Protein AF-A0A9Q0UR66-F1 (afdb_monomer_lite)

InterPro domains:
  IPR004140 Exocyst complex component Exo70 [PTHR12542] (48-142)
  IPR016159 Cullin repeat-like-containing domain superfamily [SSF74788] (77-142)

pLDDT: mean 87.22, std 8.22, range [51.34, 97.5]

Organism: Salix purpurea (NCBI:txid77065)

Structure (mmCIF, N/CA/C/O backbone):
data_AF-A0A9Q0UR66-F1
#
_entry.id   AF-A0A9Q0UR66-F1
#
loop_
_atom_site.group_PDB
_atom_site.id
_atom_site.type_symbol
_atom_site.label_atom_id
_atom_site.label_alt_id
_atom_site.label_comp_id
_atom_site.label_asym_id
_atom_site.label_entity_id
_atom_site.label_seq_id
_atom_site.pdbx_PDB_ins_code
_atom_site.Cartn_x
_atom_site.Cartn_y
_atom_site.Cartn_z
_atom_site.occupancy
_atom_site.B_iso_or_equiv
_atom_site.auth_seq_id
_atom_site.auth_comp_id
_atom_site.auth_asym_id
_atom_site.auth_atom_id
_atom_site.pdbx_PDB_model_num
ATOM 1 N N . MET A 1 1 ? -1.219 3.689 30.902 1.00 56.41 1 MET A N 1
ATOM 2 C CA . MET A 1 1 ? -1.402 3.438 32.351 1.00 56.41 1 MET A CA 1
ATOM 3 C C . MET A 1 1 ? -2.799 3.836 32.836 1.00 56.41 1 MET A C 1
ATOM 5 O O . MET A 1 1 ? -3.467 2.995 33.414 1.00 56.41 1 MET A O 1
ATOM 9 N N . VAL A 1 2 ? -3.307 5.023 32.477 1.00 70.00 2 VAL A N 1
ATOM 10 C CA . VAL A 1 2 ? -4.603 5.576 32.942 1.00 70.00 2 VAL A CA 1
ATOM 11 C C . VAL A 1 2 ? -5.824 4.644 32.798 1.00 70.00 2 VAL A C 1
ATOM 13 O O . VAL A 1 2 ? -6.610 4.539 33.731 1.00 70.00 2 VAL A O 1
ATOM 16 N N . ILE A 1 3 ? -5.985 3.929 31.677 1.00 73.56 3 ILE A N 1
ATOM 17 C CA . ILE A 1 3 ? -7.165 3.064 31.445 1.00 73.56 3 ILE A CA 1
ATOM 18 C C . ILE A 1 3 ? -7.149 1.816 32.339 1.00 73.56 3 ILE A C 1
ATOM 20 O O . ILE A 1 3 ? -8.175 1.433 32.893 1.00 73.56 3 ILE A O 1
ATOM 24 N N . ILE A 1 4 ? -5.976 1.200 32.519 1.00 74.56 4 ILE A N 1
ATOM 25 C CA . ILE A 1 4 ? -5.811 0.032 33.397 1.00 74.56 4 ILE A CA 1
ATOM 26 C C . ILE A 1 4 ? -6.068 0.437 34.851 1.00 74.56 4 ILE A C 1
ATOM 28 O O . ILE A 1 4 ? -6.697 -0.309 35.598 1.00 74.56 4 ILE A O 1
ATOM 32 N N . ASP A 1 5 ? -5.619 1.627 35.246 1.00 78.06 5 ASP A N 1
ATOM 33 C CA . ASP A 1 5 ? -5.845 2.145 36.593 1.00 78.06 5 ASP A CA 1
ATOM 34 C C . ASP A 1 5 ? -7.320 2.506 36.821 1.00 78.06 5 ASP A C 1
ATOM 36 O O . ASP A 1 5 ? -7.875 2.140 37.854 1.00 78.06 5 ASP A O 1
ATOM 40 N N . ALA A 1 6 ? -8.001 3.103 35.838 1.00 78.25 6 ALA A N 1
ATOM 41 C CA . ALA A 1 6 ? -9.445 3.338 35.891 1.00 78.25 6 ALA A CA 1
ATOM 42 C C . ALA A 1 6 ? -10.243 2.024 35.986 1.00 78.25 6 ALA A C 1
ATOM 44 O O . ALA A 1 6 ? -11.123 1.895 36.836 1.00 78.25 6 ALA A O 1
ATOM 45 N N . ALA A 1 7 ? -9.888 1.013 35.186 1.00 80.88 7 ALA A N 1
ATOM 46 C CA . ALA A 1 7 ? -10.509 -0.308 35.245 1.00 80.88 7 ALA A CA 1
ATOM 47 C C . ALA A 1 7 ? -10.303 -0.976 36.615 1.00 80.88 7 ALA A C 1
ATOM 49 O O . ALA A 1 7 ? -11.244 -1.532 37.178 1.00 80.88 7 ALA A O 1
ATOM 50 N N . LYS A 1 8 ? -9.100 -0.873 37.198 1.00 78.06 8 LYS A N 1
ATOM 51 C CA . LYS A 1 8 ? -8.817 -1.352 38.562 1.00 78.06 8 LYS A CA 1
ATOM 52 C C . LYS A 1 8 ? -9.662 -0.636 39.613 1.00 78.06 8 LYS A C 1
ATOM 54 O O . LYS A 1 8 ? -10.175 -1.303 40.507 1.00 78.06 8 LYS A O 1
ATOM 59 N N . GLN A 1 9 ? -9.823 0.684 39.507 1.00 82.25 9 GLN A N 1
ATOM 60 C CA . GLN A 1 9 ? -10.647 1.464 40.435 1.00 82.25 9 GLN A CA 1
ATOM 61 C C . GLN A 1 9 ? -12.120 1.050 40.365 1.00 82.25 9 GLN A C 1
ATOM 63 O O . GLN A 1 9 ? -12.727 0.783 41.401 1.00 82.25 9 GLN A O 1
ATOM 68 N N . ILE A 1 10 ? -12.670 0.885 39.157 1.00 82.31 10 ILE A N 1
ATOM 69 C CA . ILE A 1 10 ? -14.028 0.356 38.959 1.00 82.31 10 ILE A CA 1
ATOM 70 C C . ILE A 1 10 ? -14.151 -1.028 39.606 1.00 82.31 10 ILE A C 1
ATOM 72 O O . ILE A 1 10 ? -15.067 -1.271 40.386 1.00 82.31 10 ILE A O 1
ATOM 76 N N . MET A 1 11 ? -13.184 -1.916 39.365 1.00 81.38 11 MET A N 1
ATOM 77 C CA . MET A 1 11 ? -13.178 -3.265 39.934 1.00 81.38 11 MET A CA 1
ATOM 78 C C . MET A 1 11 ? -13.132 -3.261 41.470 1.00 81.38 11 MET A C 1
ATOM 80 O O . MET A 1 11 ? -13.812 -4.066 42.102 1.00 81.38 11 MET A O 1
ATOM 84 N N . MET A 1 12 ? -12.360 -2.357 42.087 1.00 82.31 12 MET A N 1
ATOM 85 C CA . MET A 1 12 ? -12.305 -2.206 43.547 1.00 82.31 12 MET A CA 1
ATOM 86 C C . MET A 1 12 ? -13.635 -1.714 44.121 1.00 82.31 12 MET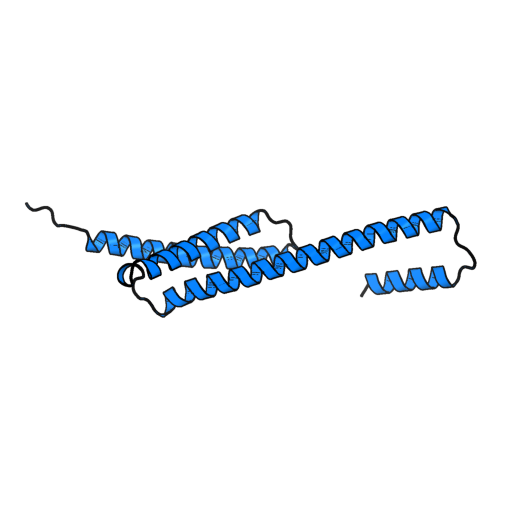 A C 1
ATOM 88 O O . MET A 1 12 ? -14.116 -2.276 45.107 1.00 82.31 12 MET A O 1
ATOM 92 N N . VAL A 1 13 ? -14.251 -0.710 43.489 1.00 82.44 13 VAL A N 1
ATOM 93 C CA . VAL A 1 13 ? -15.564 -0.188 43.896 1.00 82.44 13 VAL A CA 1
ATOM 94 C C . VAL A 1 13 ? -16.627 -1.281 43.790 1.00 82.44 13 VAL A C 1
ATOM 96 O O . VAL A 1 13 ? -17.335 -1.529 44.767 1.00 82.44 13 VAL A O 1
ATOM 99 N N . LEU A 1 14 ? -16.681 -2.001 42.666 1.00 80.12 14 LEU A N 1
ATOM 100 C CA . LEU A 1 14 ? -17.609 -3.117 42.464 1.00 80.12 14 LEU A CA 1
ATOM 101 C C . LEU A 1 14 ? -17.390 -4.235 43.495 1.00 80.12 14 LEU A C 1
ATOM 103 O O . LEU A 1 14 ? -18.352 -4.736 44.069 1.00 80.12 14 LEU A O 1
ATOM 107 N N . ARG A 1 15 ? -16.132 -4.578 43.801 1.00 77.75 15 ARG A N 1
ATOM 108 C CA . ARG A 1 15 ? -15.779 -5.612 44.790 1.00 77.75 15 ARG A CA 1
ATOM 109 C C . ARG A 1 15 ? -16.210 -5.261 46.217 1.00 77.75 15 ARG A C 1
ATOM 111 O O . ARG A 1 15 ? -16.440 -6.162 47.019 1.00 77.75 15 ARG A O 1
ATOM 118 N N . SER A 1 16 ? -16.295 -3.975 46.551 1.00 78.81 16 SER A N 1
ATOM 119 C CA . SER A 1 16 ? -16.705 -3.509 47.883 1.00 78.81 16 SER A CA 1
ATOM 120 C C . SER A 1 16 ? -18.225 -3.471 48.100 1.00 78.81 16 SER A C 1
ATOM 122 O O . SER A 1 16 ? -18.675 -3.269 49.229 1.00 78.81 16 SER A O 1
ATOM 124 N N . ARG A 1 17 ? -19.031 -3.689 47.050 1.00 81.12 17 ARG A N 1
ATOM 125 C CA . ARG A 1 17 ? -20.497 -3.641 47.117 1.00 81.12 17 ARG A CA 1
ATOM 126 C C . ARG A 1 17 ? -21.108 -5.040 47.187 1.00 81.12 17 ARG A C 1
ATOM 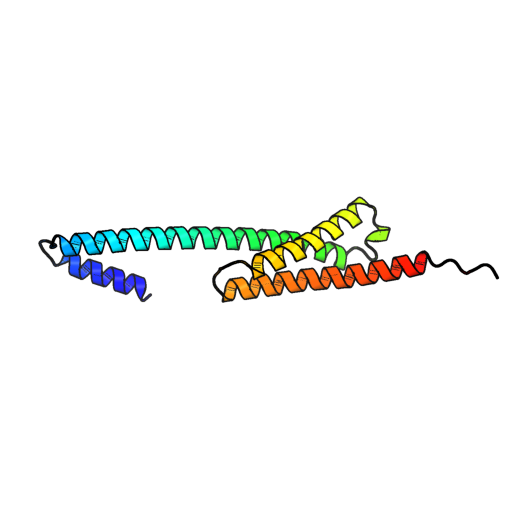128 O O . ARG A 1 17 ? -20.698 -5.947 46.475 1.00 81.12 17 ARG A O 1
ATOM 135 N N . LYS A 1 18 ? -22.120 -5.207 48.051 1.00 74.81 18 LYS A N 1
ATOM 136 C CA . LYS A 1 18 ? -22.818 -6.492 48.252 1.00 74.81 18 LYS A CA 1
ATOM 137 C C . LYS A 1 18 ? -23.738 -6.873 47.090 1.00 74.81 18 LYS A C 1
ATOM 139 O O . LYS A 1 18 ? -23.831 -8.055 46.805 1.00 74.81 18 LYS A O 1
ATOM 144 N N . ASN A 1 19 ? -24.404 -5.899 46.463 1.00 80.50 19 ASN A N 1
ATOM 145 C CA . ASN A 1 19 ? -25.313 -6.074 45.325 1.00 80.50 19 ASN A CA 1
ATOM 146 C C . ASN A 1 19 ? -25.251 -4.828 44.426 1.00 80.50 19 ASN A C 1
ATOM 148 O O . ASN A 1 19 ? -25.064 -3.723 44.939 1.00 80.50 19 ASN A O 1
ATOM 152 N N . LEU A 1 20 ? -25.433 -5.016 43.119 1.00 83.56 20 LEU A N 1
ATOM 153 C CA . LEU A 1 20 ? -25.612 -3.941 42.135 1.00 83.56 20 LEU A CA 1
ATOM 154 C C . LEU A 1 20 ? -27.100 -3.753 41.841 1.00 83.56 20 LEU A C 1
ATOM 156 O O . LEU A 1 20 ? -27.845 -4.742 41.823 1.00 83.56 20 LEU A O 1
ATOM 160 N N . THR A 1 21 ? -27.518 -2.514 41.592 1.00 88.00 21 THR A N 1
ATOM 161 C CA . THR A 1 21 ? -28.864 -2.234 41.072 1.00 88.00 21 THR A CA 1
ATOM 162 C C . THR A 1 21 ? -28.993 -2.748 39.636 1.00 88.00 21 THR A C 1
ATOM 164 O O . THR A 1 21 ? -27.995 -3.031 38.973 1.00 88.00 21 THR A O 1
ATOM 167 N N . ASP A 1 22 ? -30.219 -2.908 39.140 1.00 87.50 22 ASP A N 1
ATOM 168 C CA . ASP A 1 22 ? -30.422 -3.382 37.766 1.00 87.50 22 ASP A CA 1
ATOM 169 C C . ASP A 1 22 ? -29.937 -2.360 36.724 1.00 87.50 22 ASP A C 1
ATOM 171 O O . ASP A 1 22 ? -29.315 -2.756 35.744 1.00 87.50 22 ASP A O 1
ATOM 175 N N . GLU A 1 23 ? -30.077 -1.061 37.002 1.00 88.94 23 GLU A N 1
ATOM 176 C CA . GLU A 1 23 ? -29.499 0.029 36.197 1.00 88.94 23 GLU A CA 1
ATOM 177 C C . GLU A 1 23 ? -27.960 -0.040 36.154 1.00 88.94 23 GLU A C 1
ATOM 179 O O . GLU A 1 23 ? -27.346 0.088 35.099 1.00 88.94 23 GLU A O 1
ATOM 184 N N . GLU A 1 24 ? -27.301 -0.320 37.284 1.00 85.62 24 GLU A N 1
ATOM 185 C CA . GLU A 1 24 ? -25.840 -0.478 37.327 1.00 85.62 24 GLU A CA 1
ATOM 186 C C . GLU A 1 24 ? -25.365 -1.698 36.523 1.00 85.62 24 GLU A C 1
ATOM 188 O O . GLU A 1 24 ? -24.300 -1.658 35.901 1.00 85.62 24 GLU A O 1
ATOM 193 N N . LYS A 1 25 ? -26.146 -2.787 36.520 1.00 85.06 25 LYS A N 1
ATOM 194 C CA . LYS A 1 25 ? -25.862 -3.971 35.693 1.00 85.06 25 LYS A CA 1
ATOM 195 C C . LYS A 1 25 ? -26.047 -3.674 34.208 1.00 85.06 25 LYS A C 1
ATOM 197 O O . LYS A 1 25 ? -25.238 -4.145 33.414 1.00 85.06 25 LYS A O 1
ATOM 202 N N . GLU A 1 26 ? -27.074 -2.909 33.849 1.00 89.75 26 GLU A N 1
ATOM 203 C CA . GLU A 1 26 ? -27.330 -2.463 32.477 1.00 89.75 26 GLU A CA 1
ATOM 204 C C . GLU A 1 26 ? -26.163 -1.613 31.959 1.00 89.75 26 GLU A C 1
ATOM 206 O O . GLU A 1 26 ? -25.545 -1.970 30.958 1.00 89.75 26 GLU A O 1
ATOM 211 N N . ILE A 1 27 ? -25.751 -0.591 32.717 1.00 89.06 27 ILE A N 1
ATOM 212 C CA . ILE A 1 27 ? -24.596 0.259 32.381 1.00 89.06 27 ILE A CA 1
ATOM 213 C C . ILE A 1 27 ? -23.315 -0.575 32.218 1.00 89.06 27 ILE A C 1
ATOM 215 O O . ILE A 1 27 ? -22.517 -0.330 31.310 1.00 89.06 27 ILE A O 1
ATOM 219 N N . LEU A 1 28 ? -23.092 -1.569 33.085 1.00 86.44 28 LEU A N 1
ATOM 220 C CA . LEU A 1 28 ? -21.923 -2.445 32.988 1.00 86.44 28 LEU A CA 1
ATOM 221 C C . LEU A 1 28 ? -21.981 -3.351 31.748 1.00 86.44 28 LEU A C 1
ATOM 223 O O . LEU A 1 28 ? -20.948 -3.584 31.116 1.00 86.44 28 LEU A O 1
ATOM 227 N N . GLY A 1 29 ? -23.171 -3.845 31.397 1.00 87.06 29 GLY A N 1
ATOM 228 C CA . GLY A 1 29 ? -23.416 -4.613 30.178 1.00 87.06 29 GLY A CA 1
ATOM 229 C C . GLY A 1 29 ? -23.125 -3.796 28.919 1.00 87.06 29 GLY A C 1
ATOM 230 O O . GLY A 1 29 ? -22.375 -4.252 28.053 1.00 87.06 29 GLY A O 1
ATOM 231 N N . ASP A 1 30 ? -23.619 -2.561 28.865 1.00 90.44 30 ASP A N 1
ATOM 232 C CA . ASP A 1 30 ? -23.373 -1.634 27.759 1.00 90.44 30 ASP A CA 1
ATOM 233 C C . ASP A 1 30 ? -21.892 -1.276 27.633 1.00 90.44 30 ASP A C 1
ATOM 235 O O . ASP A 1 30 ? -21.326 -1.325 26.538 1.00 90.44 30 ASP A O 1
ATOM 239 N N . LEU A 1 31 ? -21.225 -0.979 28.753 1.00 88.12 31 LEU A N 1
ATOM 240 C CA . LEU A 1 31 ? -19.787 -0.718 28.768 1.00 88.12 31 LEU A CA 1
ATOM 241 C C . LEU A 1 31 ? -18.999 -1.932 28.261 1.00 88.12 31 LEU A C 1
ATOM 243 O O . LEU A 1 31 ? -18.063 -1.779 27.476 1.00 88.12 31 LEU A O 1
ATOM 247 N N . HIS A 1 32 ? -19.377 -3.142 28.677 1.00 86.44 32 HIS A N 1
ATOM 248 C CA . HIS A 1 32 ? -18.751 -4.370 28.200 1.00 86.44 32 HIS A CA 1
ATOM 249 C C . HIS A 1 32 ? -18.935 -4.554 26.686 1.00 86.44 32 HIS A C 1
ATOM 251 O O . HIS A 1 32 ? -17.961 -4.855 25.990 1.00 86.44 32 HIS A O 1
ATOM 257 N N . ALA A 1 33 ? -20.140 -4.319 26.160 1.00 90.25 33 ALA A N 1
ATOM 258 C CA . ALA A 1 33 ? -20.429 -4.408 24.729 1.00 90.25 33 ALA A CA 1
ATOM 259 C C . ALA A 1 33 ? -19.630 -3.375 23.914 1.00 90.25 33 ALA A C 1
ATOM 261 O O . ALA A 1 33 ? -19.029 -3.713 22.886 1.00 90.25 33 ALA A O 1
ATOM 262 N N . GLN A 1 34 ? -19.556 -2.132 24.398 1.00 90.19 34 GLN A N 1
ATOM 263 C CA . GLN A 1 34 ? -18.779 -1.061 23.770 1.00 90.19 34 GLN A CA 1
ATOM 264 C C . GLN A 1 34 ? -17.278 -1.366 23.776 1.00 90.19 34 GLN A C 1
ATOM 266 O O . GLN A 1 34 ? -16.630 -1.251 22.736 1.00 90.19 34 GLN A O 1
ATOM 271 N N . LEU A 1 35 ? -16.724 -1.812 24.909 1.00 87.81 35 LEU A N 1
ATOM 272 C CA . LEU A 1 35 ? -15.310 -2.186 25.013 1.00 87.81 35 LEU A CA 1
ATOM 273 C C . LEU A 1 35 ? -14.973 -3.377 24.117 1.00 87.81 35 LEU A C 1
ATOM 275 O O . LEU A 1 35 ? -13.961 -3.348 23.423 1.00 87.81 35 LEU A O 1
ATOM 279 N N . THR A 1 36 ? -15.833 -4.395 24.083 1.00 89.75 36 THR A N 1
ATOM 280 C CA . THR A 1 36 ? -15.656 -5.567 23.212 1.00 89.75 36 THR A CA 1
ATOM 281 C C . THR A 1 36 ? -15.621 -5.157 21.742 1.00 89.75 36 THR A C 1
ATOM 283 O O . THR A 1 36 ? -14.742 -5.579 20.992 1.00 89.75 36 THR A O 1
ATOM 286 N N . THR A 1 37 ? -16.531 -4.270 21.339 1.00 91.75 37 THR A N 1
ATOM 287 C CA . THR A 1 37 ? -16.567 -3.731 19.976 1.00 91.75 37 THR A CA 1
ATOM 288 C C . THR A 1 37 ? -15.315 -2.911 19.665 1.00 91.75 37 THR A C 1
ATOM 290 O O . THR A 1 37 ? -14.706 -3.097 18.613 1.00 91.75 37 THR A O 1
ATOM 293 N N . ALA A 1 38 ? -14.888 -2.041 20.584 1.00 86.38 38 ALA A N 1
ATOM 294 C CA . ALA A 1 38 ? -13.695 -1.214 20.415 1.00 86.38 38 ALA A CA 1
ATOM 295 C C . ALA A 1 38 ? -12.411 -2.054 20.291 1.00 86.38 38 ALA A C 1
ATOM 297 O O . ALA A 1 38 ? -11.569 -1.760 19.442 1.00 86.38 38 ALA A O 1
ATOM 298 N N . ILE A 1 39 ? -12.280 -3.123 21.085 1.00 86.06 39 ILE A N 1
ATOM 299 C CA . ILE A 1 39 ? -11.161 -4.072 20.990 1.00 86.06 39 ILE A CA 1
ATOM 300 C C . ILE A 1 39 ? -11.153 -4.740 19.611 1.00 86.06 39 ILE A C 1
ATOM 302 O O . ILE A 1 39 ? -10.129 -4.708 18.934 1.00 86.06 39 ILE A O 1
ATOM 306 N N . ALA A 1 40 ? -12.296 -5.256 19.149 1.00 87.69 40 ALA A N 1
ATOM 307 C CA . ALA A 1 40 ? -12.388 -5.917 17.848 1.00 87.69 40 ALA A CA 1
ATOM 308 C C . ALA A 1 40 ? -12.073 -4.977 16.667 1.00 87.69 40 ALA A C 1
ATOM 310 O O . ALA A 1 40 ? -11.494 -5.404 15.668 1.00 87.69 40 ALA A O 1
ATOM 311 N N . VAL A 1 41 ? -12.451 -3.696 16.754 1.00 86.38 41 VAL A N 1
ATOM 312 C CA . VAL A 1 41 ? -12.090 -2.682 15.746 1.00 86.38 41 VAL A CA 1
ATOM 313 C C . VAL A 1 41 ? -10.582 -2.420 15.756 1.00 86.38 41 VAL A C 1
ATOM 315 O O . VAL A 1 41 ? -9.964 -2.432 14.696 1.00 86.38 41 VAL A O 1
ATOM 318 N N . SER A 1 42 ? -9.988 -2.257 16.940 1.00 85.81 42 SER A N 1
ATOM 319 C CA . SER A 1 42 ? -8.544 -2.055 17.109 1.00 85.81 42 SER A CA 1
ATOM 320 C C . SER A 1 42 ? -7.725 -3.225 16.549 1.00 85.81 42 SER A C 1
ATOM 322 O O . SER A 1 42 ? -6.760 -3.019 15.820 1.00 85.81 42 SER A O 1
ATOM 324 N N . GLU A 1 43 ? -8.130 -4.469 16.817 1.00 88.06 43 GLU A N 1
ATOM 325 C CA . GLU A 1 43 ? -7.452 -5.662 16.288 1.00 88.06 43 GLU A CA 1
ATOM 326 C C . GLU A 1 43 ? -7.478 -5.717 14.755 1.00 88.06 43 GLU A C 1
ATOM 328 O O . GLU A 1 43 ? -6.455 -5.998 14.128 1.00 88.06 43 GLU A O 1
ATOM 333 N N . LYS A 1 44 ? -8.625 -5.397 14.142 1.00 88.12 44 LYS A N 1
ATOM 334 C CA . LYS A 1 44 ? -8.747 -5.307 12.678 1.00 88.12 44 LYS A CA 1
ATOM 335 C C . LYS A 1 44 ? -7.858 -4.215 12.097 1.00 88.12 44 LYS A C 1
ATOM 337 O O . LYS A 1 44 ? -7.255 -4.419 11.048 1.00 88.12 44 LYS A O 1
ATOM 342 N N . GLU A 1 45 ? -7.773 -3.074 12.772 1.00 88.81 45 GLU A N 1
ATOM 343 C CA . GLU A 1 45 ? -6.908 -1.974 12.355 1.00 88.81 45 GLU A CA 1
ATOM 344 C C . GLU A 1 45 ? -5.429 -2.385 12.376 1.00 88.81 45 GLU A C 1
ATOM 346 O O . GLU A 1 45 ? -4.702 -2.143 11.413 1.00 88.81 45 GLU A O 1
ATOM 351 N N . VAL A 1 46 ? -4.990 -3.060 13.443 1.00 88.50 46 VAL A N 1
ATOM 352 C CA . VAL A 1 46 ? -3.616 -3.568 13.580 1.00 88.50 46 VAL A CA 1
ATOM 353 C C . VAL A 1 46 ? -3.283 -4.583 12.484 1.00 88.50 46 VAL A C 1
ATOM 355 O O . VAL A 1 46 ? -2.215 -4.493 11.876 1.00 88.50 46 VAL A O 1
ATOM 358 N N . ASP A 1 47 ? -4.191 -5.515 12.196 1.00 90.50 47 ASP A N 1
ATOM 359 C CA . ASP A 1 47 ? -4.034 -6.488 11.107 1.00 90.50 47 ASP A CA 1
ATOM 360 C C . ASP A 1 47 ? -3.945 -5.801 9.732 1.00 90.50 47 ASP A C 1
ATOM 362 O O . ASP A 1 47 ? -3.091 -6.140 8.908 1.00 90.50 47 ASP A O 1
ATOM 366 N N . GLU A 1 48 ? -4.771 -4.782 9.481 1.00 90.50 48 GLU A N 1
ATOM 367 C CA . GLU A 1 48 ? -4.710 -4.025 8.230 1.00 90.50 48 GLU A CA 1
ATOM 368 C C . GLU A 1 48 ? -3.404 -3.228 8.087 1.00 90.50 48 GLU A C 1
ATOM 370 O O . GLU A 1 48 ? -2.808 -3.225 7.004 1.00 90.50 48 GLU A O 1
ATOM 375 N N . ILE A 1 49 ? -2.917 -2.607 9.167 1.00 91.19 49 ILE A N 1
ATOM 376 C CA . ILE A 1 49 ? -1.611 -1.933 9.191 1.00 91.19 49 ILE A CA 1
ATOM 377 C C . ILE A 1 49 ? -0.501 -2.924 8.838 1.00 91.19 49 ILE A C 1
ATOM 379 O O . ILE A 1 49 ? 0.317 -2.637 7.963 1.00 91.19 49 ILE A O 1
ATOM 383 N N . HIS A 1 50 ? -0.499 -4.103 9.460 1.00 92.56 50 HIS A N 1
ATOM 384 C CA . HIS A 1 50 ? 0.522 -5.117 9.217 1.00 92.56 50 HIS A CA 1
ATOM 385 C C . HIS A 1 50 ? 0.557 -5.558 7.746 1.00 92.56 50 HIS A C 1
ATOM 387 O O . HIS A 1 50 ? 1.613 -5.537 7.113 1.00 92.56 50 HIS A O 1
ATOM 393 N N . LYS A 1 51 ? -0.611 -5.844 7.158 1.00 94.00 51 LYS A N 1
ATOM 394 C CA . LYS A 1 51 ? -0.737 -6.209 5.735 1.00 94.00 51 LYS A CA 1
ATOM 395 C C . LYS A 1 51 ? -0.207 -5.125 4.799 1.00 94.00 51 LYS A C 1
ATOM 397 O O . LYS A 1 51 ? 0.413 -5.419 3.776 1.00 94.00 51 LYS A O 1
ATOM 402 N N . ILE A 1 52 ? -0.464 -3.859 5.125 1.00 93.62 52 ILE A N 1
ATOM 403 C CA . ILE A 1 52 ? 0.029 -2.725 4.338 1.00 93.62 52 ILE A CA 1
ATOM 404 C C . ILE A 1 52 ? 1.551 -2.618 4.438 1.00 93.62 52 ILE A C 1
ATOM 406 O O . ILE A 1 52 ? 2.210 -2.435 3.413 1.00 93.62 52 ILE A O 1
ATOM 410 N N . GLU A 1 53 ? 2.114 -2.746 5.639 1.00 94.12 53 GLU A N 1
ATOM 411 C CA . GLU A 1 53 ? 3.562 -2.698 5.852 1.00 94.12 53 GLU A CA 1
ATOM 412 C C . GLU A 1 53 ? 4.288 -3.817 5.102 1.00 94.12 53 GLU A C 1
ATOM 414 O O . GLU A 1 53 ? 5.268 -3.546 4.402 1.00 94.12 53 GLU A O 1
ATOM 419 N N . GLU A 1 54 ? 3.787 -5.052 5.179 1.00 96.19 54 GLU A N 1
ATOM 420 C CA . GLU A 1 54 ? 4.322 -6.181 4.416 1.00 96.19 54 GLU A CA 1
ATOM 421 C C . GLU A 1 54 ? 4.302 -5.895 2.915 1.00 96.19 54 GLU A C 1
ATOM 423 O O . GLU A 1 54 ? 5.308 -6.086 2.224 1.00 96.19 54 GLU A O 1
ATOM 428 N N . ARG A 1 55 ? 3.188 -5.362 2.401 1.00 96.06 55 ARG A N 1
ATOM 429 C CA . ARG A 1 55 ? 3.083 -5.051 0.976 1.00 96.06 55 ARG A CA 1
ATOM 430 C C . ARG A 1 55 ? 4.044 -3.941 0.552 1.00 96.06 55 ARG A C 1
ATOM 432 O O . ARG A 1 55 ? 4.688 -4.069 -0.487 1.00 96.06 55 ARG A O 1
ATOM 439 N N . LEU A 1 56 ? 4.203 -2.895 1.364 1.00 96.62 56 LEU A N 1
ATOM 440 C CA . LEU A 1 56 ? 5.191 -1.839 1.121 1.00 96.62 56 LEU A CA 1
ATOM 441 C C . LEU A 1 56 ? 6.628 -2.377 1.145 1.00 96.62 56 LEU A C 1
ATOM 443 O O . LEU A 1 56 ? 7.449 -1.928 0.346 1.00 96.62 56 LEU A O 1
ATOM 447 N N . ASN A 1 57 ? 6.937 -3.349 2.010 1.00 96.75 57 ASN A N 1
ATOM 448 C CA . ASN A 1 57 ? 8.248 -4.004 2.033 1.00 96.75 57 ASN A CA 1
ATOM 449 C C . ASN A 1 57 ? 8.527 -4.755 0.725 1.00 96.75 57 ASN A C 1
ATOM 451 O O . ASN A 1 57 ? 9.619 -4.624 0.173 1.00 96.75 57 ASN A O 1
ATOM 455 N N . VAL A 1 58 ? 7.539 -5.491 0.203 1.00 96.25 58 VAL A N 1
ATOM 456 C CA . VAL A 1 58 ? 7.662 -6.205 -1.079 1.00 96.25 58 VAL A CA 1
ATOM 457 C C . VAL A 1 58 ? 7.889 -5.227 -2.232 1.00 96.25 58 VAL A C 1
ATOM 459 O O . VAL A 1 58 ? 8.835 -5.401 -2.999 1.00 96.25 58 VAL A O 1
ATOM 462 N N . ILE A 1 59 ? 7.070 -4.175 -2.331 1.00 95.94 59 ILE A N 1
ATOM 463 C CA . ILE A 1 59 ? 7.197 -3.151 -3.381 1.00 95.94 59 ILE A CA 1
ATOM 464 C C . ILE A 1 59 ? 8.576 -2.491 -3.315 1.00 95.94 59 ILE A C 1
ATOM 466 O O . ILE A 1 59 ? 9.265 -2.391 -4.328 1.00 95.94 59 ILE A O 1
ATOM 470 N N . GLN A 1 60 ? 9.010 -2.085 -2.119 1.00 95.38 60 GLN A N 1
ATOM 471 C CA . GLN A 1 60 ? 10.324 -1.478 -1.931 1.00 95.38 60 GLN A CA 1
ATOM 472 C C . GLN A 1 60 ? 11.454 -2.419 -2.340 1.00 95.38 60 GLN A C 1
ATOM 474 O O . GLN A 1 60 ? 12.389 -1.976 -3.001 1.00 95.38 60 GLN A O 1
ATOM 479 N N . GLY A 1 61 ? 11.382 -3.695 -1.955 1.00 93.25 61 GLY A N 1
ATOM 480 C CA . GLY A 1 61 ? 12.383 -4.692 -2.325 1.00 93.25 61 GLY A CA 1
ATOM 481 C C . GLY A 1 61 ? 12.536 -4.806 -3.838 1.00 93.25 61 GLY A C 1
ATOM 482 O O . GLY A 1 61 ? 13.661 -4.793 -4.333 1.00 93.25 61 GLY A O 1
ATOM 483 N N . LYS A 1 62 ? 11.414 -4.822 -4.568 1.00 91.50 62 LYS A N 1
ATOM 484 C CA . LYS A 1 62 ? 11.419 -4.812 -6.033 1.00 91.50 62 LYS A CA 1
ATOM 485 C C . LYS A 1 62 ? 12.054 -3.534 -6.559 1.00 91.50 62 LYS A C 1
ATOM 487 O O . LYS A 1 62 ? 13.122 -3.613 -7.150 1.00 91.50 62 LYS A O 1
ATOM 492 N N . VAL A 1 63 ? 11.472 -2.367 -6.277 1.00 91.38 63 VAL A N 1
ATOM 493 C CA . VAL A 1 63 ? 11.942 -1.066 -6.798 1.00 91.38 63 VAL A CA 1
ATOM 494 C C . VAL A 1 63 ? 13.437 -0.854 -6.535 1.00 91.38 63 VAL A C 1
ATOM 496 O O . VAL A 1 63 ? 14.185 -0.524 -7.450 1.00 91.38 63 VAL A O 1
ATOM 499 N N . MET A 1 64 ? 13.903 -1.121 -5.313 1.00 89.62 64 MET A N 1
ATOM 500 C CA . MET A 1 64 ? 15.305 -0.913 -4.932 1.00 89.62 64 MET A CA 1
ATOM 501 C C . MET A 1 64 ? 16.272 -1.917 -5.569 1.00 89.62 64 MET A C 1
ATOM 503 O O . MET A 1 64 ? 17.450 -1.601 -5.737 1.00 89.62 64 MET A O 1
ATOM 507 N N . CYS A 1 65 ? 15.808 -3.120 -5.921 1.00 85.81 65 CYS A N 1
ATOM 508 C CA . CYS A 1 65 ? 16.611 -4.071 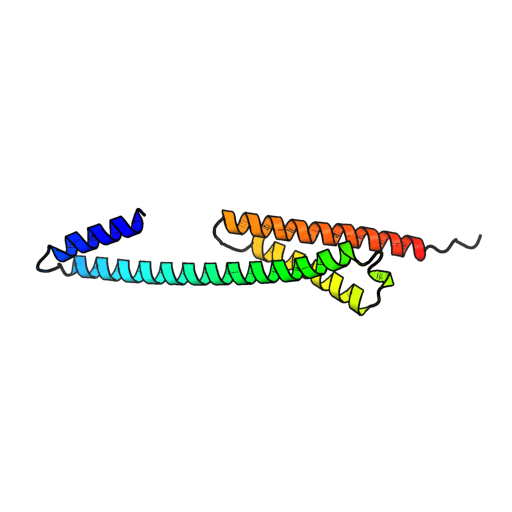-6.686 1.00 85.81 65 CYS A CA 1
ATOM 509 C C . CYS A 1 65 ? 16.958 -3.482 -8.063 1.00 85.81 65 CYS A C 1
ATOM 511 O O . CYS A 1 65 ? 18.119 -3.482 -8.473 1.00 85.81 65 CYS A O 1
ATOM 513 N N . TRP A 1 66 ? 15.971 -2.886 -8.730 1.00 81.25 66 TRP A N 1
ATOM 514 C CA . TRP A 1 66 ? 16.145 -2.264 -10.042 1.00 81.25 66 TRP A CA 1
ATOM 515 C C . TRP A 1 66 ? 17.019 -1.013 -9.993 1.00 81.25 66 TRP A C 1
ATOM 517 O O . TRP A 1 66 ? 17.919 -0.884 -10.817 1.00 81.25 66 TRP A O 1
ATOM 527 N N . GLU A 1 67 ? 16.850 -0.165 -8.975 1.00 79.62 67 GLU A N 1
ATOM 528 C CA . GLU A 1 67 ? 17.711 1.012 -8.780 1.00 79.62 67 GLU A CA 1
ATOM 529 C C . GLU A 1 67 ? 19.190 0.651 -8.590 1.00 79.62 67 GLU A C 1
ATOM 531 O O . GLU A 1 67 ? 20.079 1.390 -9.011 1.00 79.62 67 GLU A O 1
ATOM 536 N N . ARG A 1 68 ? 19.479 -0.486 -7.946 1.00 79.69 68 ARG A N 1
ATOM 537 C CA . ARG A 1 68 ? 20.852 -0.868 -7.602 1.00 79.69 68 ARG A CA 1
ATOM 538 C C . ARG A 1 68 ? 21.554 -1.672 -8.693 1.00 79.69 68 ARG A C 1
ATOM 540 O O . ARG A 1 68 ? 22.760 -1.506 -8.866 1.00 79.69 68 ARG A O 1
ATOM 547 N N . TYR A 1 69 ? 20.850 -2.592 -9.347 1.00 72.75 69 TYR A N 1
ATOM 548 C CA . TYR A 1 69 ? 21.496 -3.644 -10.138 1.00 72.75 69 TYR A CA 1
ATOM 549 C C . TYR A 1 69 ? 21.321 -3.495 -11.648 1.00 72.75 69 TYR A C 1
ATOM 551 O O . TYR A 1 69 ? 22.118 -4.069 -12.388 1.00 72.75 69 TYR A O 1
ATOM 559 N N . TRP A 1 70 ? 20.344 -2.713 -12.116 1.00 69.38 70 TRP A N 1
ATOM 560 C CA . TRP A 1 70 ? 20.002 -2.667 -13.536 1.00 69.38 70 TRP A CA 1
ATOM 561 C C . TRP A 1 70 ? 20.148 -1.254 -14.106 1.00 69.38 70 TRP A C 1
ATOM 563 O O . TRP A 1 70 ? 19.452 -0.341 -13.670 1.00 69.38 70 TRP A O 1
ATOM 573 N N . PRO A 1 71 ? 21.048 -1.030 -15.082 1.00 69.44 71 PRO A N 1
ATOM 574 C CA . PRO A 1 71 ? 21.262 0.297 -15.651 1.00 69.44 71 PRO A CA 1
ATOM 575 C C . PRO A 1 71 ? 20.125 0.748 -16.575 1.00 69.44 71 PRO A C 1
ATOM 577 O O . PRO A 1 71 ? 19.879 1.944 -16.639 1.00 69.44 71 PRO A O 1
ATOM 580 N N . MET A 1 72 ? 19.421 -0.176 -17.244 1.00 75.56 72 MET A N 1
ATOM 581 C CA . MET A 1 72 ? 18.214 0.108 -18.034 1.00 75.56 72 MET A CA 1
ATOM 582 C C . MET A 1 72 ? 17.251 -1.083 -17.970 1.00 75.56 72 MET A C 1
ATOM 584 O O . MET A 1 72 ? 17.572 -2.178 -18.440 1.00 75.56 72 MET A O 1
ATOM 588 N N . ILE A 1 73 ? 16.068 -0.878 -17.393 1.00 77.25 73 ILE A N 1
ATOM 589 C CA . ILE A 1 73 ? 15.038 -1.917 -17.229 1.00 77.25 73 ILE A CA 1
ATOM 590 C C . ILE A 1 73 ? 14.594 -2.445 -18.604 1.00 77.25 73 ILE A C 1
ATOM 592 O O . ILE A 1 73 ? 14.427 -3.647 -18.789 1.00 77.25 73 ILE A O 1
ATOM 596 N N . TRP A 1 74 ? 14.498 -1.566 -19.605 1.00 80.88 74 TRP A N 1
ATOM 597 C CA . TRP A 1 74 ? 14.044 -1.925 -20.954 1.00 80.88 74 TRP A CA 1
ATOM 598 C C . TRP A 1 74 ? 15.079 -2.716 -21.760 1.00 80.88 74 TRP A C 1
ATOM 600 O O . TRP A 1 74 ? 14.721 -3.370 -22.738 1.00 80.88 74 TRP A O 1
ATOM 610 N N . ASP A 1 75 ? 16.342 -2.704 -21.333 1.00 78.62 75 ASP A N 1
ATOM 611 C CA . ASP A 1 75 ? 17.404 -3.516 -21.927 1.00 78.62 75 ASP A CA 1
ATOM 612 C C . ASP A 1 75 ? 17.522 -4.899 -21.233 1.00 78.62 75 ASP A C 1
ATOM 614 O O . ASP A 1 75 ? 18.308 -5.736 -21.672 1.00 78.62 75 ASP A O 1
ATOM 618 N N . SER A 1 76 ? 16.743 -5.154 -20.166 1.00 76.81 76 SER A N 1
ATOM 619 C CA . SER A 1 76 ? 16.850 -6.356 -19.315 1.00 76.81 76 SER A CA 1
ATOM 620 C C . SER A 1 76 ? 15.918 -7.508 -19.717 1.00 76.81 76 SER A C 1
ATOM 622 O O . SER A 1 76 ? 16.130 -8.625 -19.263 1.00 76.81 76 SER A O 1
ATOM 624 N N . GLY A 1 77 ? 14.934 -7.256 -20.588 1.00 81.62 77 GLY A N 1
ATOM 625 C CA . GLY A 1 77 ? 13.930 -8.239 -21.011 1.00 81.62 77 GLY A CA 1
ATOM 626 C C . GLY A 1 77 ? 12.494 -7.792 -20.716 1.00 81.62 77 GLY A C 1
ATOM 627 O O . GLY A 1 77 ? 12.250 -6.816 -20.004 1.00 81.62 77 GLY A O 1
ATOM 628 N N . LEU A 1 78 ? 11.517 -8.465 -21.336 1.00 84.69 78 LEU A N 1
ATOM 629 C CA . LEU A 1 78 ? 10.098 -8.104 -21.204 1.00 84.69 78 LEU A CA 1
ATOM 630 C C . LEU A 1 78 ? 9.548 -8.437 -19.811 1.00 84.69 78 LEU A C 1
ATOM 632 O O . LEU A 1 78 ? 8.723 -7.685 -19.289 1.00 84.69 78 LEU A O 1
ATOM 636 N N . ASP A 1 79 ? 9.994 -9.544 -19.221 1.00 87.75 79 ASP A N 1
ATOM 637 C CA . ASP A 1 79 ? 9.515 -10.012 -17.920 1.00 87.75 79 ASP A CA 1
ATOM 638 C C . ASP A 1 79 ? 9.972 -9.053 -16.814 1.00 87.75 79 ASP A C 1
ATOM 640 O O . ASP A 1 79 ? 9.174 -8.606 -15.990 1.00 87.75 79 ASP A O 1
ATOM 644 N N . GLU A 1 80 ? 11.233 -8.645 -16.888 1.00 84.81 80 GLU A N 1
ATOM 645 C CA . GLU A 1 80 ? 11.896 -7.655 -16.049 1.00 84.81 80 GLU A CA 1
ATOM 646 C C . GLU A 1 80 ? 11.189 -6.292 -16.098 1.00 84.81 80 GLU A C 1
ATOM 648 O O . GLU A 1 80 ? 10.814 -5.722 -15.067 1.00 84.81 80 GLU A O 1
ATOM 653 N N . ALA A 1 81 ? 10.931 -5.792 -17.310 1.00 86.81 81 ALA A N 1
ATOM 654 C CA . ALA A 1 81 ? 10.207 -4.541 -17.508 1.00 86.81 81 ALA A CA 1
ATOM 655 C C . ALA A 1 81 ? 8.768 -4.608 -16.983 1.00 86.81 81 ALA A C 1
ATOM 657 O O . ALA A 1 81 ? 8.281 -3.666 -16.349 1.00 86.81 81 ALA A O 1
ATOM 658 N N . THR A 1 82 ? 8.092 -5.737 -17.200 1.00 90.56 82 THR A N 1
ATOM 659 C CA . THR A 1 82 ? 6.728 -5.961 -16.715 1.00 90.56 82 THR A CA 1
ATOM 660 C C . THR A 1 82 ? 6.686 -6.006 -15.190 1.00 90.56 82 THR A C 1
ATOM 662 O O . THR A 1 82 ? 5.803 -5.402 -14.577 1.00 90.56 82 THR A O 1
ATOM 665 N N . GLU A 1 83 ? 7.648 -6.670 -14.549 1.00 91.00 83 GLU A N 1
ATOM 666 C CA . GLU A 1 83 ? 7.732 -6.720 -13.093 1.00 91.00 83 GLU A CA 1
ATOM 667 C C . GLU A 1 83 ? 7.917 -5.326 -12.484 1.00 91.00 83 GLU A C 1
ATOM 669 O O . GLU A 1 83 ? 7.236 -4.992 -11.507 1.00 91.00 83 GLU A O 1
ATOM 674 N N . TYR A 1 84 ? 8.786 -4.497 -13.068 1.00 91.19 84 TYR A N 1
ATOM 675 C CA . TYR A 1 84 ? 8.988 -3.134 -12.586 1.00 91.19 84 TYR A CA 1
ATOM 676 C C . TYR A 1 84 ? 7.728 -2.275 -12.724 1.00 91.19 84 TYR A C 1
ATOM 678 O O . TYR A 1 84 ? 7.323 -1.606 -11.771 1.00 91.19 84 TYR A O 1
ATOM 686 N N . LEU A 1 85 ? 7.069 -2.322 -13.887 1.00 92.88 85 LEU A N 1
ATOM 687 C CA . LEU A 1 85 ? 5.824 -1.587 -14.125 1.00 92.88 85 LEU A CA 1
ATOM 688 C C . LEU A 1 85 ? 4.726 -1.996 -13.138 1.00 92.88 85 LEU A C 1
ATOM 690 O O . LEU A 1 85 ? 4.029 -1.134 -12.599 1.00 92.88 85 LEU A O 1
ATOM 694 N N . ASN A 1 86 ? 4.618 -3.292 -12.843 1.00 94.62 86 ASN A N 1
ATOM 695 C CA . ASN A 1 86 ? 3.683 -3.798 -11.842 1.00 94.62 86 ASN A CA 1
ATOM 696 C C . ASN A 1 86 ? 4.016 -3.279 -10.436 1.00 94.62 86 ASN A C 1
ATOM 698 O O . ASN A 1 86 ? 3.115 -2.869 -9.707 1.00 94.62 86 ASN A O 1
ATOM 702 N N . ALA A 1 87 ? 5.297 -3.241 -10.054 1.00 94.75 87 ALA A N 1
ATOM 703 C CA . ALA A 1 87 ? 5.716 -2.687 -8.766 1.00 94.75 87 ALA A CA 1
ATOM 704 C C . ALA A 1 87 ? 5.410 -1.179 -8.655 1.00 94.75 87 ALA A C 1
ATOM 706 O O . ALA A 1 87 ? 4.944 -0.718 -7.609 1.00 94.75 87 ALA A O 1
ATOM 707 N N . ALA A 1 88 ? 5.615 -0.421 -9.735 1.00 95.06 88 ALA A N 1
ATOM 708 C CA . ALA A 1 88 ? 5.309 1.005 -9.796 1.00 95.06 88 ALA A CA 1
ATOM 709 C C . ALA A 1 88 ? 3.797 1.282 -9.690 1.00 95.06 88 ALA A C 1
ATOM 711 O O . ALA A 1 88 ? 3.375 2.154 -8.921 1.00 95.06 88 ALA A O 1
ATOM 712 N N . ASP A 1 89 ? 2.958 0.528 -10.412 1.00 96.94 89 ASP A N 1
ATOM 713 C CA . ASP A 1 89 ? 1.504 0.683 -10.296 1.00 96.94 89 ASP A CA 1
ATOM 714 C C . ASP A 1 89 ? 0.992 0.218 -8.926 1.00 96.94 89 ASP A C 1
ATOM 716 O O . ASP A 1 89 ? 0.142 0.883 -8.335 1.00 96.94 89 ASP A O 1
ATOM 720 N N . GLU A 1 90 ? 1.562 -0.835 -8.338 1.00 96.44 90 GLU A N 1
ATOM 721 C CA . GLU A 1 90 ? 1.258 -1.205 -6.955 1.00 96.44 90 GLU A CA 1
ATOM 722 C C . GLU A 1 90 ? 1.597 -0.086 -5.963 1.00 96.44 90 GLU A C 1
ATOM 724 O O . GLU A 1 90 ? 0.776 0.222 -5.097 1.00 96.44 90 GLU A O 1
ATOM 729 N N . ALA A 1 91 ? 2.751 0.580 -6.096 1.00 96.81 91 ALA A N 1
ATOM 730 C CA . ALA A 1 91 ? 3.096 1.734 -5.261 1.00 96.81 91 ALA A CA 1
ATOM 731 C C . ALA A 1 91 ? 2.046 2.855 -5.382 1.00 96.81 91 ALA A C 1
ATOM 733 O O . ALA A 1 91 ? 1.633 3.462 -4.383 1.00 96.81 91 ALA A O 1
ATOM 734 N N . ARG A 1 92 ? 1.550 3.095 -6.602 1.00 97.25 92 ARG A N 1
ATOM 735 C CA . ARG A 1 92 ? 0.470 4.049 -6.878 1.00 97.25 92 ARG A CA 1
ATOM 736 C C . ARG 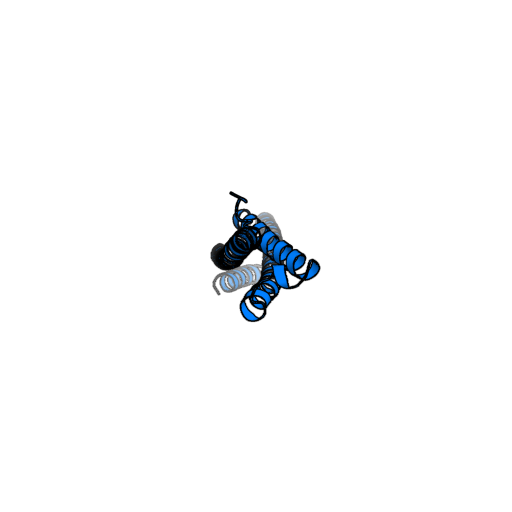A 1 92 ? -0.852 3.627 -6.238 1.00 97.25 92 ARG A C 1
ATOM 738 O O . ARG A 1 92 ? -1.511 4.458 -5.609 1.00 97.25 92 ARG A O 1
ATOM 745 N N . GLN A 1 93 ? -1.252 2.367 -6.383 1.00 96.62 93 GLN A N 1
ATOM 746 C CA . GLN A 1 93 ? -2.476 1.832 -5.782 1.00 96.62 93 GLN A CA 1
ATOM 747 C C . GLN A 1 93 ? -2.418 1.895 -4.250 1.00 96.62 93 GLN A C 1
ATOM 749 O O . GLN A 1 93 ? -3.374 2.348 -3.621 1.00 96.62 93 GLN A O 1
ATOM 754 N N . MET A 1 94 ? -1.280 1.532 -3.652 1.00 94.62 94 MET A N 1
ATOM 755 C CA . MET A 1 94 ? -1.060 1.603 -2.205 1.00 94.62 94 MET A CA 1
ATOM 756 C C . MET A 1 94 ? -1.127 3.036 -1.683 1.00 94.62 94 MET A C 1
ATOM 758 O O . MET A 1 94 ? -1.752 3.277 -0.652 1.00 94.62 94 MET A O 1
ATOM 762 N N . THR A 1 95 ? -0.557 3.996 -2.415 1.00 96.19 95 THR A N 1
ATOM 763 C CA . THR A 1 95 ? -0.660 5.423 -2.076 1.00 96.19 95 THR A CA 1
ATOM 764 C C . THR A 1 95 ? -2.125 5.865 -2.025 1.00 96.19 95 THR A C 1
ATOM 766 O O . THR A 1 95 ? -2.560 6.409 -1.013 1.00 96.19 95 THR A O 1
ATOM 769 N N . LYS A 1 96 ? -2.919 5.548 -3.057 1.00 95.38 96 LYS A N 1
ATOM 770 C CA . LYS A 1 96 ? -4.358 5.868 -3.090 1.00 95.38 96 LYS A CA 1
ATOM 771 C C . LYS A 1 96 ? -5.142 5.174 -1.978 1.00 95.38 96 LYS A C 1
ATOM 773 O O . LYS A 1 96 ? -6.021 5.783 -1.374 1.00 95.38 96 LYS A O 1
ATOM 778 N N . LYS A 1 97 ? -4.837 3.898 -1.706 1.00 93.38 97 LYS A N 1
ATOM 779 C CA . LYS A 1 97 ? -5.469 3.147 -0.614 1.00 93.38 97 LYS A CA 1
ATOM 780 C C . LYS A 1 97 ? -5.216 3.860 0.715 1.00 93.38 97 LYS A C 1
ATOM 782 O O . LYS A 1 97 ? -6.161 4.150 1.439 1.00 93.38 97 LYS A O 1
ATOM 787 N N . LEU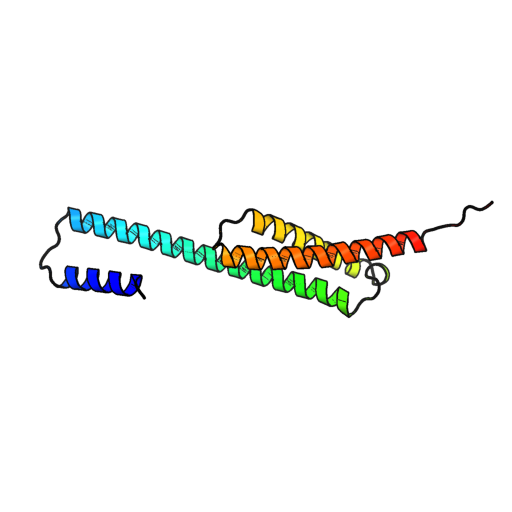 A 1 98 ? -3.961 4.204 0.998 1.00 93.75 98 LEU A N 1
ATOM 788 C CA . LEU A 1 98 ? -3.561 4.897 2.222 1.00 93.75 98 LEU A CA 1
ATOM 789 C C . LEU A 1 98 ? -4.190 6.285 2.363 1.00 93.75 98 LEU A C 1
ATOM 791 O O . LEU A 1 98 ? -4.555 6.657 3.474 1.00 93.75 98 LEU A O 1
ATOM 795 N N . GLU A 1 99 ? -4.369 7.036 1.276 1.00 93.06 99 GLU A N 1
ATOM 796 C CA . GLU A 1 99 ? -5.060 8.334 1.314 1.00 93.06 99 GLU A CA 1
ATOM 797 C C . GLU A 1 99 ? -6.506 8.195 1.809 1.00 93.06 99 GLU A C 1
ATOM 799 O O . GLU A 1 99 ? -6.935 8.978 2.662 1.00 93.06 99 GLU A O 1
ATOM 804 N N . ASN A 1 100 ? -7.200 7.141 1.374 1.00 90.94 100 ASN A N 1
ATOM 805 C CA . ASN A 1 100 ? -8.609 6.887 1.687 1.00 90.94 100 ASN A CA 1
ATOM 806 C C . ASN A 1 100 ? -8.845 6.129 3.006 1.00 90.94 100 ASN A C 1
ATOM 808 O O . ASN A 1 100 ? -9.967 6.114 3.506 1.00 90.94 100 ASN A O 1
ATOM 812 N N . LEU A 1 101 ? -7.821 5.488 3.575 1.00 88.69 101 LEU A N 1
ATOM 813 C CA . LEU A 1 101 ? -7.959 4.690 4.796 1.00 88.69 101 LEU A CA 1
ATOM 814 C C . LEU A 1 101 ? -8.116 5.556 6.052 1.00 88.69 101 LEU A C 1
ATOM 816 O O . LEU A 1 101 ? -7.438 6.572 6.208 1.00 88.69 101 LEU A O 1
ATOM 820 N N . CYS A 1 102 ? -8.963 5.122 6.984 1.00 83.31 102 CYS A N 1
ATOM 821 C CA . CYS A 1 102 ? -9.107 5.734 8.304 1.00 83.31 102 CYS A CA 1
ATOM 822 C C . CYS A 1 102 ? -8.335 4.894 9.332 1.00 83.31 102 CYS A C 1
ATOM 824 O O . CYS A 1 102 ? -8.879 3.947 9.884 1.00 83.31 102 CYS A O 1
ATOM 826 N N . LEU A 1 103 ? -7.057 5.223 9.531 1.00 83.75 103 LEU A N 1
ATOM 827 C CA . LEU A 1 103 ? -6.149 4.579 10.490 1.00 83.75 103 LEU A CA 1
ATOM 828 C C . LEU A 1 103 ? -5.599 5.632 11.460 1.00 83.75 103 LEU A C 1
ATOM 830 O O . LEU A 1 103 ? -5.683 6.831 11.171 1.00 83.75 103 LEU A O 1
ATOM 834 N N . ILE A 1 104 ? -4.953 5.188 12.542 1.00 85.12 104 ILE A N 1
ATOM 835 C CA . ILE A 1 104 ? -4.160 6.027 13.447 1.00 85.12 104 ILE A CA 1
ATOM 836 C C . ILE A 1 104 ? -3.276 6.978 12.633 1.00 85.12 104 ILE A C 1
ATOM 838 O O . ILE A 1 104 ? -2.457 6.559 11.809 1.00 85.12 104 ILE A O 1
ATOM 842 N N . GLU A 1 105 ? -3.447 8.275 12.888 1.00 85.94 105 GLU A N 1
ATOM 843 C CA . GLU A 1 105 ? -2.961 9.343 12.016 1.00 85.94 105 GLU A CA 1
ATOM 844 C C . GLU A 1 105 ? -1.441 9.297 11.808 1.00 85.94 105 GLU A C 1
ATOM 846 O O . GLU A 1 105 ? -0.970 9.416 10.676 1.00 85.94 105 GLU A O 1
ATOM 851 N N . ASP A 1 106 ? -0.672 9.043 12.868 1.00 88.44 106 ASP A N 1
ATOM 852 C CA . ASP A 1 106 ? 0.792 8.983 12.799 1.00 88.44 106 ASP A CA 1
ATOM 853 C C . ASP A 1 106 ? 1.287 7.789 11.972 1.00 88.44 106 ASP A C 1
ATOM 855 O O . ASP A 1 106 ? 2.173 7.931 11.125 1.00 88.44 106 ASP A O 1
ATOM 859 N N . ARG A 1 107 ? 0.670 6.613 12.157 1.00 87.50 107 ARG A N 1
ATOM 860 C CA . ARG A 1 107 ? 0.995 5.400 11.388 1.00 87.50 107 ARG A CA 1
ATOM 861 C C . ARG A 1 107 ? 0.615 5.571 9.922 1.00 87.50 107 ARG A C 1
ATOM 863 O O . ARG A 1 107 ? 1.418 5.268 9.040 1.00 87.50 107 ARG A O 1
ATOM 870 N N . LYS A 1 108 ? -0.576 6.117 9.653 1.00 92.12 108 LYS A N 1
ATOM 871 C CA . LYS A 1 108 ? -1.038 6.444 8.299 1.00 92.12 108 LYS A CA 1
ATOM 872 C C . LYS A 1 108 ? -0.080 7.404 7.603 1.00 92.12 108 LYS A C 1
ATOM 874 O O . LYS A 1 108 ? 0.301 7.146 6.464 1.00 92.12 108 LYS A O 1
ATOM 879 N N . LYS A 1 109 ? 0.311 8.498 8.266 1.00 92.62 109 LYS A N 1
ATOM 880 C CA . LYS A 1 109 ? 1.225 9.508 7.711 1.00 92.62 109 LYS A CA 1
ATOM 881 C C . LYS A 1 109 ? 2.564 8.896 7.320 1.00 92.62 109 LYS A C 1
ATOM 883 O O . LYS A 1 109 ? 3.039 9.157 6.217 1.00 92.62 109 LYS A O 1
ATOM 888 N N . GLU A 1 110 ? 3.139 8.063 8.181 1.00 93.94 110 GLU A N 1
ATOM 889 C CA . GLU A 1 110 ? 4.422 7.417 7.907 1.00 93.94 110 GLU A CA 1
ATOM 890 C C . GLU A 1 110 ? 4.338 6.437 6.728 1.00 93.94 110 GLU A C 1
ATOM 892 O O . GLU A 1 110 ? 5.130 6.527 5.785 1.00 93.94 110 GLU A O 1
ATOM 897 N N . MET A 1 111 ? 3.332 5.557 6.715 1.00 95.00 111 MET A N 1
ATOM 898 C CA . MET A 1 111 ? 3.120 4.632 5.596 1.00 95.00 111 MET A CA 1
ATOM 899 C C . MET A 1 111 ? 2.849 5.377 4.285 1.00 95.00 111 MET A C 1
ATOM 901 O O . MET A 1 111 ? 3.391 5.014 3.242 1.00 95.00 111 MET A O 1
ATOM 905 N N . LEU A 1 112 ? 2.052 6.449 4.330 1.00 96.00 112 LEU A N 1
ATOM 906 C CA . LEU A 1 112 ? 1.739 7.263 3.161 1.00 96.00 112 LEU A CA 1
ATOM 907 C C . LEU A 1 112 ? 2.979 7.979 2.622 1.00 96.00 112 LEU A C 1
ATOM 909 O O . LEU A 1 112 ? 3.202 7.992 1.414 1.00 96.00 112 LEU A O 1
ATOM 913 N N . ARG A 1 113 ? 3.809 8.543 3.505 1.00 96.38 113 ARG A N 1
ATOM 914 C CA . ARG A 1 113 ? 5.092 9.155 3.141 1.00 96.38 113 ARG A CA 1
ATOM 915 C C . ARG A 1 113 ? 5.993 8.143 2.436 1.00 96.38 113 ARG A C 1
ATOM 917 O O . ARG A 1 113 ? 6.570 8.458 1.397 1.00 96.38 113 ARG A O 1
ATOM 924 N N . ARG A 1 114 ? 6.084 6.924 2.971 1.00 96.88 114 ARG A N 1
ATOM 925 C CA . ARG A 1 114 ? 6.873 5.837 2.382 1.00 96.88 114 ARG A CA 1
ATOM 926 C C . ARG A 1 114 ? 6.334 5.411 1.013 1.00 96.88 114 ARG A C 1
ATOM 928 O O . ARG A 1 114 ? 7.116 5.314 0.073 1.00 96.88 114 ARG A O 1
ATOM 935 N N . ALA A 1 115 ? 5.022 5.223 0.878 1.00 97.38 115 ALA A N 1
ATOM 936 C CA . ALA A 1 115 ? 4.382 4.877 -0.393 1.00 97.38 115 ALA A CA 1
ATOM 937 C C . ALA A 1 115 ? 4.606 5.957 -1.467 1.00 97.38 115 ALA A C 1
ATOM 939 O O . ALA A 1 115 ? 4.987 5.635 -2.592 1.00 97.38 115 ALA A O 1
ATOM 940 N N . LYS A 1 116 ? 4.462 7.239 -1.098 1.00 97.50 116 LYS A N 1
ATOM 941 C CA . LYS A 1 116 ? 4.729 8.381 -1.988 1.00 97.50 116 LYS A CA 1
ATOM 942 C C . LYS A 1 116 ? 6.181 8.430 -2.449 1.00 97.50 116 LYS A C 1
ATOM 944 O O . LYS A 1 116 ? 6.421 8.673 -3.624 1.00 97.50 116 LYS A O 1
ATOM 949 N N . ASN A 1 117 ? 7.128 8.159 -1.553 1.00 96.88 117 ASN A N 1
ATOM 950 C CA . ASN A 1 117 ? 8.545 8.097 -1.906 1.00 96.88 117 ASN A CA 1
ATOM 951 C C . ASN A 1 117 ? 8.822 6.969 -2.918 1.00 96.88 117 ASN A C 1
ATOM 953 O O . ASN A 1 117 ? 9.394 7.220 -3.972 1.00 96.88 117 ASN A O 1
ATOM 957 N N . LEU A 1 118 ? 8.329 5.752 -2.661 1.00 96.56 118 LEU A N 1
ATOM 958 C CA . LEU A 1 118 ? 8.484 4.628 -3.597 1.00 96.56 118 LEU A CA 1
ATOM 959 C C . LEU A 1 118 ? 7.876 4.920 -4.970 1.00 96.56 118 LEU A C 1
ATOM 961 O O . LEU A 1 118 ? 8.491 4.620 -5.992 1.00 96.56 118 LEU A O 1
ATOM 965 N N . LEU A 1 119 ? 6.685 5.523 -4.996 1.00 97.19 119 LEU A N 1
ATOM 966 C CA . LEU A 1 119 ? 6.048 5.943 -6.237 1.00 97.19 119 LEU A CA 1
ATOM 967 C C . LEU A 1 119 ? 6.896 6.984 -6.970 1.00 97.19 119 LEU A C 1
ATOM 969 O O . LEU A 1 119 ? 7.062 6.881 -8.179 1.00 97.19 119 LEU A O 1
ATOM 973 N N . GLN A 1 120 ? 7.434 7.968 -6.253 1.00 96.88 120 GLN A N 1
ATOM 974 C CA . GLN A 1 120 ? 8.256 9.008 -6.855 1.00 96.88 120 GLN A CA 1
ATOM 975 C C . GLN A 1 120 ? 9.537 8.440 -7.470 1.00 96.88 120 GLN A C 1
ATOM 977 O O . GLN A 1 120 ? 9.778 8.695 -8.645 1.00 96.88 120 GLN A O 1
ATOM 982 N N . ILE A 1 121 ? 10.276 7.606 -6.732 1.00 94.75 121 ILE A N 1
ATOM 983 C CA . ILE A 1 121 ? 11.452 6.890 -7.254 1.00 94.75 121 ILE A CA 1
ATOM 984 C C . ILE A 1 121 ? 11.075 6.126 -8.529 1.00 94.75 121 ILE A C 1
ATOM 986 O O . ILE A 1 121 ? 11.733 6.255 -9.557 1.00 94.75 121 ILE A O 1
ATOM 990 N N . SER A 1 122 ? 9.958 5.393 -8.484 1.00 94.31 122 SER A N 1
ATOM 991 C CA . SER A 1 122 ? 9.498 4.608 -9.631 1.00 94.31 122 SER A CA 1
ATOM 992 C C . SER A 1 122 ? 9.197 5.486 -10.851 1.00 94.31 122 SER A C 1
ATOM 994 O O . SER A 1 122 ? 9.598 5.175 -11.967 1.00 94.31 122 SER A O 1
ATOM 996 N N . MET A 1 123 ? 8.500 6.606 -10.654 1.00 95.19 123 MET A N 1
ATOM 997 C CA . MET A 1 123 ? 8.124 7.522 -11.734 1.00 95.19 123 MET A CA 1
ATOM 998 C C . MET A 1 123 ? 9.321 8.271 -12.324 1.00 95.19 123 MET A C 1
ATOM 1000 O O . MET A 1 123 ? 9.360 8.485 -13.536 1.00 95.19 123 MET A O 1
ATOM 1004 N N . GLU A 1 124 ? 10.285 8.668 -11.491 1.00 93.81 124 GLU A N 1
ATOM 1005 C CA . GLU A 1 124 ? 11.533 9.292 -11.937 1.00 93.81 124 GLU A CA 1
ATOM 1006 C C . GLU A 1 124 ? 12.292 8.342 -12.860 1.00 93.81 124 GLU A C 1
ATOM 1008 O O . GLU A 1 124 ? 12.619 8.713 -13.992 1.00 93.81 124 GLU A O 1
ATOM 1013 N N . ARG A 1 125 ? 12.441 7.084 -12.438 1.00 90.25 125 ARG A N 1
ATOM 1014 C CA . ARG A 1 125 ? 13.110 6.061 -13.232 1.00 90.25 125 ARG A CA 1
ATOM 1015 C C . ARG A 1 125 ? 12.397 5.769 -14.548 1.00 90.25 125 ARG A C 1
ATOM 1017 O O . ARG A 1 125 ? 13.029 5.776 -15.600 1.00 90.25 125 ARG A O 1
ATOM 1024 N N . LEU A 1 126 ? 11.074 5.588 -14.528 1.00 92.19 126 LEU A N 1
ATOM 1025 C CA . LEU A 1 126 ? 10.283 5.421 -15.756 1.00 92.19 126 LEU A CA 1
ATOM 1026 C C . LEU A 1 126 ? 10.470 6.597 -16.726 1.00 92.19 126 LEU A C 1
ATOM 1028 O O . LEU A 1 126 ? 10.500 6.404 -17.942 1.00 92.19 126 LEU A O 1
ATOM 1032 N N . GLY A 1 127 ? 10.615 7.815 -16.201 1.00 92.38 127 GLY A N 1
ATOM 1033 C CA . GLY A 1 127 ? 10.903 9.000 -17.002 1.00 92.38 127 GLY A CA 1
ATOM 1034 C C . GLY A 1 127 ? 12.272 8.951 -17.688 1.00 92.38 127 GLY A C 1
ATOM 1035 O O . GLY A 1 127 ? 12.398 9.405 -18.827 1.00 92.38 127 GLY A O 1
ATOM 1036 N N . GLU A 1 128 ? 13.294 8.407 -17.029 1.00 90.38 128 GLU A N 1
ATOM 1037 C CA . GLU A 1 128 ? 14.625 8.201 -17.616 1.00 90.38 128 GLU A CA 1
ATOM 1038 C C . GLU A 1 128 ? 14.603 7.135 -18.713 1.00 90.38 128 GLU A C 1
ATOM 1040 O O . GLU A 1 128 ? 15.088 7.380 -19.820 1.00 90.38 128 GLU A O 1
ATOM 1045 N N . GLU A 1 129 ? 13.952 6.004 -18.451 1.00 88.69 129 GLU A N 1
ATOM 1046 C CA . GLU A 1 129 ? 13.796 4.907 -19.413 1.00 88.69 129 GLU A CA 1
ATOM 1047 C C . GLU A 1 129 ? 13.034 5.377 -20.665 1.00 88.69 129 GLU A C 1
ATOM 1049 O O . GLU A 1 129 ? 13.424 5.093 -21.800 1.00 88.69 129 GLU A O 1
ATOM 1054 N N . PHE A 1 130 ? 11.988 6.191 -20.486 1.00 89.62 130 PHE A N 1
ATOM 1055 C CA . PHE A 1 130 ? 11.251 6.783 -21.601 1.00 89.62 130 PHE A CA 1
ATOM 1056 C C . PHE A 1 130 ? 12.130 7.698 -22.467 1.00 89.62 130 PHE A C 1
ATOM 1058 O O . PHE A 1 130 ? 12.105 7.604 -23.697 1.00 89.62 130 PHE A O 1
ATOM 1065 N N . LYS A 1 131 ? 12.962 8.551 -21.853 1.00 89.88 131 LYS A N 1
ATOM 1066 C CA . LYS A 1 131 ? 13.921 9.401 -22.585 1.00 89.88 131 LYS A CA 1
ATOM 1067 C C . LYS A 1 131 ? 14.955 8.570 -23.346 1.00 89.88 131 LYS A C 1
ATOM 1069 O O . LYS A 1 131 ? 15.289 8.906 -24.486 1.00 89.88 131 LYS A O 1
ATOM 1074 N N . HIS A 1 132 ? 15.453 7.495 -22.738 1.00 86.69 132 HIS A N 1
ATOM 1075 C CA . HIS A 1 132 ? 16.399 6.570 -23.364 1.00 86.69 132 HIS A CA 1
ATOM 1076 C C . HIS A 1 132 ? 15.800 5.911 -24.608 1.00 86.69 132 HIS A C 1
ATOM 1078 O O . HIS A 1 132 ? 16.400 5.963 -25.683 1.00 86.69 132 HIS A O 1
ATOM 1084 N N . MET A 1 133 ? 14.573 5.391 -24.502 1.00 87.00 133 MET A N 1
ATOM 1085 C CA . MET A 1 133 ? 13.849 4.814 -25.638 1.00 87.00 133 MET A CA 1
ATOM 1086 C C . MET A 1 133 ? 13.659 5.815 -26.779 1.00 87.00 133 MET A C 1
ATOM 1088 O O . MET A 1 133 ? 13.918 5.476 -27.935 1.00 87.00 133 MET A O 1
ATOM 1092 N N . LEU A 1 134 ? 13.247 7.050 -26.479 1.00 89.38 134 LEU A N 1
ATOM 1093 C CA . LEU A 1 134 ? 13.088 8.094 -27.498 1.00 89.38 134 LEU A CA 1
ATOM 1094 C C . LEU A 1 134 ? 14.411 8.435 -28.191 1.00 89.38 134 LEU A C 1
ATOM 1096 O O . LEU A 1 134 ? 14.436 8.674 -29.396 1.00 89.38 134 LEU A O 1
ATOM 1100 N N . THR A 1 135 ? 15.512 8.438 -27.441 1.00 87.06 135 THR A N 1
ATOM 1101 C CA . THR A 1 135 ? 16.843 8.737 -27.978 1.00 87.06 135 THR A CA 1
ATOM 1102 C C . THR A 1 135 ? 17.342 7.610 -28.884 1.00 87.06 135 THR A C 1
ATOM 1104 O O . THR A 1 135 ? 17.818 7.890 -29.982 1.00 87.06 135 THR A O 1
ATOM 1107 N N . LYS A 1 136 ? 17.181 6.343 -28.473 1.00 83.69 136 LYS A N 1
ATOM 1108 C CA . LYS A 1 136 ? 17.569 5.165 -29.272 1.00 83.69 136 LYS A CA 1
ATOM 1109 C C . LYS A 1 136 ? 16.758 5.018 -30.563 1.00 83.69 136 LYS A C 1
ATOM 1111 O O . LYS A 1 136 ? 17.311 4.611 -31.577 1.00 83.69 136 LYS A O 1
ATOM 1116 N N . ASN A 1 137 ? 15.464 5.338 -30.5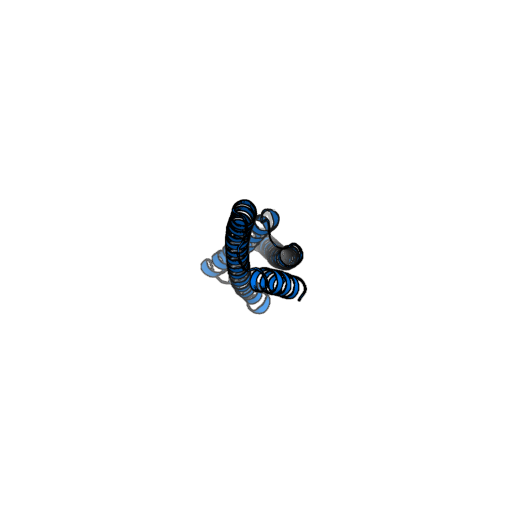36 1.00 82.94 137 ASN A N 1
ATOM 1117 C CA . ASN A 1 137 ? 14.571 5.176 -31.692 1.00 82.94 137 ASN A CA 1
ATOM 1118 C C . ASN A 1 137 ? 14.546 6.391 -32.629 1.00 82.94 137 ASN A C 1
ATOM 1120 O O . ASN A 1 137 ? 13.782 6.419 -33.595 1.00 82.94 137 ASN A O 1
ATOM 1124 N N . ARG A 1 138 ? 15.363 7.412 -32.363 1.00 85.50 138 ARG A N 1
ATOM 1125 C CA . ARG A 1 138 ? 15.460 8.578 -33.234 1.00 85.50 138 ARG A CA 1
ATOM 1126 C C . ARG A 1 138 ? 16.156 8.187 -34.540 1.00 85.50 138 ARG A C 1
ATOM 1128 O O . ARG A 1 138 ? 17.375 8.051 -34.571 1.00 85.50 138 ARG A O 1
ATOM 1135 N N . GLN A 1 139 ? 15.398 8.060 -35.626 1.00 75.69 139 GLN A N 1
ATOM 1136 C CA . GLN A 1 139 ? 15.977 8.014 -36.968 1.00 75.69 139 GLN A CA 1
ATOM 1137 C C . GLN A 1 139 ? 16.273 9.439 -37.459 1.00 75.69 139 GLN A C 1
ATOM 1139 O O . GLN A 1 139 ? 15.436 10.333 -37.280 1.00 75.69 139 GLN A O 1
ATOM 1144 N N . PRO A 1 140 ? 17.454 9.694 -38.051 1.00 73.62 140 PRO A N 1
ATOM 1145 C CA . PRO A 1 140 ? 17.643 10.894 -38.848 1.00 73.62 140 PRO A CA 1
ATOM 1146 C C . PRO A 1 140 ? 16.664 10.844 -40.026 1.00 73.62 140 PRO A C 1
ATOM 1148 O O . PRO A 1 140 ? 16.453 9.790 -40.618 1.00 73.62 140 PRO A O 1
ATOM 1151 N N . PHE A 1 141 ? 16.042 11.977 -40.341 1.00 67.00 141 PHE A N 1
ATOM 1152 C CA . PHE A 1 141 ? 15.337 12.099 -41.610 1.00 67.00 141 PHE A CA 1
ATOM 1153 C C . PHE A 1 141 ? 16.388 12.017 -42.718 1.00 67.00 141 PHE A C 1
ATOM 1155 O O . PHE A 1 141 ? 17.321 12.822 -42.713 1.00 67.00 141 PHE A O 1
ATOM 1162 N N . ASP A 1 142 ? 16.251 11.051 -43.627 1.00 68.56 142 ASP A N 1
ATOM 1163 C CA . ASP A 1 142 ? 17.008 11.061 -44.877 1.00 68.56 142 ASP A CA 1
ATOM 1164 C C . ASP A 1 142 ? 16.639 12.356 -45.620 1.00 68.56 142 ASP A C 1
ATOM 1166 O O . ASP A 1 142 ? 15.464 12.594 -45.920 1.00 68.56 142 ASP A O 1
ATOM 1170 N N . ALA A 1 143 ? 17.632 13.228 -45.805 1.00 51.34 143 ALA A N 1
ATOM 1171 C CA . ALA A 1 143 ? 17.524 14.503 -46.511 1.00 51.34 143 ALA A CA 1
ATOM 1172 C C . ALA A 1 143 ? 18.011 14.365 -47.955 1.00 51.34 143 ALA A C 1
ATOM 1174 O O . ALA A 1 143 ? 19.018 13.649 -48.165 1.00 51.34 143 ALA A O 1
#

Secondary structure (DSSP, 8-state):
-HHHHHHHHHHHHHHT-S---HHHHHHHHHHHHHHHHHHHHHHHHHHHHHHHHHHHHHHHHHHHHHHHH-S-GGGS-HHHHHHHHHHHHHHHHHHHHHHH----HHHHHHHHHHHHHHHHHHHHHHHHHHHHHHHHT-PPPP-

Radius of gyration: 26.91 Å; chains: 1; bounding box: 52×24×95 Å

Foldseek 3Di:
DVVVVVVVVVVVVVVVDPDDDPVRVVVVVVVVVVVVVVVVVVVVLVVVLVVLVVLLVVLCVLLVCCVPPPPAQVVVDDVSVVSLVVSLVSLVVSLVVLVPDDHDPVSSVVSNVSSVVSNVSSVVNVVVNVVVVCVVPDDDPPD

Sequence (143 aa):
MVIIDAAKQIMMVLRSRKNLTDEEKEILGDLHAQLTTAIAVSEKEVDEIHKIEERLNVIQGKVMCWERYWPMIWDSGLDEATEYLNAADEARQMTKKLENLCLIEDRKKEMLRRAKNLLQISMERLGEEFKHMLTKNRQPFDA